Protein AF-A0A4Y2IKQ9-F1 (afdb_monomer_lite)

pLDDT: mean 93.23, std 7.46, range [61.03, 98.44]

Radius of gyration: 21.56 Å; chains: 1; bounding box: 37×37×53 Å

Secondary structure (DSSP, 8-state):
--HHHHHHHHT--HHHHHHHHHHHHHHHHHHHHT--HHHHHHHHHHHHHHHHHHHHHHHHHHHHHHHHHHHHHTT-

InterPro domains:
  IPR048998 STPR domain [PF21107] (1-57)

Structure (mmCIF, N/CA/C/O backbone):
data_AF-A0A4Y2IKQ9-F1
#
_entry.id   AF-A0A4Y2IKQ9-F1
#
loop_
_atom_site.group_PDB
_atom_site.id
_atom_site.type_symbol
_atom_site.label_atom_id
_atom_site.label_alt_id
_atom_site.label_comp_id
_atom_site.label_asym_id
_atom_site.label_entity_id
_atom_site.label_seq_id
_atom_site.pdbx_PDB_ins_code
_atom_site.Cartn_x
_atom_site.Cartn_y
_atom_site.Cartn_z
_atom_site.occupancy
_atom_site.B_iso_or_equiv
_atom_site.auth_seq_id
_atom_site.auth_comp_id
_atom_site.auth_asym_id
_atom_site.auth_atom_id
_atom_site.pdbx_PDB_model_num
ATOM 1 N N . MET A 1 1 ? -1.702 -19.549 14.275 1.00 65.00 1 MET A N 1
ATOM 2 C CA . MET A 1 1 ? -2.479 -18.288 14.429 1.00 65.00 1 MET A CA 1
ATOM 3 C C . MET A 1 1 ? -3.013 -17.715 13.102 1.00 65.00 1 MET A C 1
ATOM 5 O O . MET A 1 1 ? -4.051 -17.064 13.132 1.00 65.00 1 MET A O 1
ATOM 9 N N . GLY A 1 2 ? -2.365 -17.946 11.945 1.00 76.19 2 GLY A N 1
ATOM 10 C CA . GLY A 1 2 ? -2.797 -17.391 10.644 1.00 76.19 2 GLY A CA 1
ATOM 11 C C . GLY A 1 2 ? -3.994 -18.083 9.969 1.00 76.19 2 GLY A C 1
ATOM 12 O O . GLY A 1 2 ? -4.862 -17.402 9.440 1.00 76.19 2 GLY A O 1
ATOM 13 N N . GLN A 1 3 ? -4.105 -19.413 10.046 1.00 82.81 3 GLN A N 1
ATOM 14 C CA . GLN A 1 3 ? -5.157 -20.163 9.332 1.00 82.81 3 GLN A CA 1
ATOM 15 C C . GLN A 1 3 ? -6.577 -19.786 9.792 1.00 82.81 3 GLN A C 1
ATOM 17 O O . GLN A 1 3 ? -7.423 -19.431 8.979 1.00 82.81 3 GLN A O 1
ATOM 22 N N . ARG A 1 4 ? -6.816 -19.718 11.110 1.00 86.56 4 ARG A N 1
ATOM 23 C CA . ARG A 1 4 ? -8.119 -19.312 11.673 1.00 86.56 4 ARG A CA 1
ATOM 24 C C . ARG A 1 4 ? -8.487 -17.850 11.377 1.00 86.56 4 ARG A C 1
ATOM 26 O O . ARG A 1 4 ? -9.656 -17.482 11.444 1.00 86.56 4 ARG A O 1
ATOM 33 N N . SER A 1 5 ? -7.518 -16.966 11.120 1.00 86.75 5 SER A N 1
ATOM 34 C CA . SER A 1 5 ? -7.818 -15.577 10.736 1.00 86.75 5 SER A CA 1
ATOM 35 C C . SER A 1 5 ? -8.080 -15.438 9.237 1.00 86.75 5 SER A C 1
ATOM 37 O O . SER A 1 5 ? -8.911 -14.622 8.856 1.00 86.75 5 SER A O 1
ATOM 39 N N . GLN A 1 6 ? -7.431 -16.251 8.401 1.00 89.94 6 GLN A N 1
ATOM 40 C CA . GLN A 1 6 ? -7.716 -16.330 6.968 1.00 89.94 6 GLN A CA 1
ATOM 41 C C . GLN A 1 6 ? -9.095 -16.930 6.707 1.00 89.94 6 GLN A C 1
ATOM 43 O O . GLN A 1 6 ? -9.855 -16.344 5.948 1.00 89.94 6 GLN A O 1
ATOM 48 N N . GLN A 1 7 ? -9.449 -18.012 7.403 1.00 92.25 7 GLN A N 1
ATOM 49 C CA . GLN A 1 7 ? -10.771 -18.627 7.292 1.00 92.25 7 GLN A CA 1
ATOM 50 C C . GLN A 1 7 ? -11.889 -17.632 7.646 1.00 92.25 7 GLN A C 1
ATOM 52 O O . GLN A 1 7 ? -12.786 -17.405 6.846 1.00 92.25 7 GLN A O 1
ATOM 57 N N . ARG A 1 8 ? -11.750 -16.905 8.764 1.00 91.31 8 ARG A N 1
ATOM 58 C CA . ARG A 1 8 ? -12.697 -15.837 9.136 1.00 91.31 8 ARG A CA 1
ATOM 59 C C . ARG A 1 8 ? -12.795 -14.704 8.112 1.00 91.31 8 ARG A C 1
ATOM 61 O O . ARG A 1 8 ? -13.845 -14.095 8.019 1.00 91.31 8 ARG A O 1
ATOM 68 N N . ARG A 1 9 ? -11.719 -14.395 7.377 1.00 93.19 9 ARG A N 1
ATOM 69 C CA . ARG A 1 9 ? -11.739 -13.384 6.301 1.00 93.19 9 ARG A CA 1
ATOM 70 C C . ARG A 1 9 ? -12.362 -13.910 5.011 1.00 93.19 9 ARG A C 1
ATOM 72 O O . ARG A 1 9 ? -12.871 -13.107 4.243 1.00 93.19 9 ARG A O 1
ATOM 79 N N . ALA A 1 10 ? -12.267 -15.214 4.755 1.00 94.25 10 ALA A N 1
ATOM 80 C CA . ALA A 1 10 ? -12.892 -15.854 3.601 1.00 94.25 10 ALA A CA 1
ATOM 81 C C . ALA A 1 10 ? -14.419 -15.934 3.758 1.00 94.25 10 ALA A C 1
ATOM 83 O O . ALA A 1 10 ? -15.136 -15.872 2.769 1.00 94.25 10 ALA A O 1
ATOM 84 N N . GLU A 1 11 ? -14.898 -16.019 4.999 1.00 96.19 11 GLU A N 1
ATOM 85 C CA . GLU A 1 11 ? -16.321 -16.052 5.359 1.00 96.19 11 GLU A CA 1
ATOM 86 C C . GLU A 1 11 ? -16.952 -14.647 5.505 1.00 96.19 11 GLU A C 1
ATOM 88 O O . GLU A 1 11 ? -18.132 -14.536 5.828 1.00 96.19 11 GLU A O 1
ATOM 93 N N . GLU A 1 12 ? -16.199 -13.559 5.291 1.00 97.06 12 GLU A N 1
ATOM 94 C CA . GLU A 1 12 ? -16.744 -12.197 5.385 1.00 97.06 12 GLU A CA 1
ATOM 95 C C . GLU A 1 12 ? -17.723 -11.900 4.246 1.00 97.06 12 GLU A C 1
A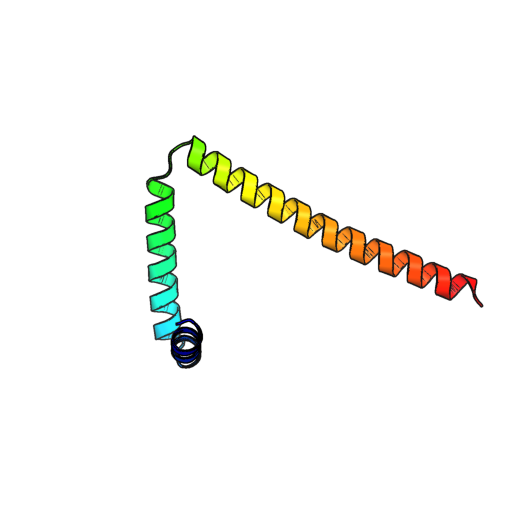TOM 97 O O . GLU A 1 12 ? -17.432 -12.114 3.070 1.00 97.06 12 GLU A O 1
ATOM 102 N N . THR A 1 13 ? -18.852 -11.290 4.599 1.00 97.62 13 THR A N 1
ATOM 103 C CA . THR A 1 13 ? -19.698 -10.594 3.621 1.00 97.62 13 THR A CA 1
ATOM 104 C C . THR A 1 13 ? -18.978 -9.362 3.068 1.00 97.62 13 THR A C 1
ATOM 106 O O . THR A 1 13 ? -18.074 -8.809 3.704 1.00 97.62 13 THR A O 1
ATOM 109 N N . GLU A 1 14 ? -19.405 -8.875 1.903 1.00 97.31 14 GLU A N 1
ATOM 110 C CA . GLU A 1 14 ? -18.796 -7.695 1.278 1.00 97.31 14 GLU A CA 1
ATOM 111 C C . GLU A 1 14 ? -18.885 -6.448 2.181 1.00 97.31 14 GLU A C 1
ATOM 113 O O . GLU A 1 14 ? -17.925 -5.686 2.292 1.00 97.31 14 GLU A O 1
ATOM 118 N N . GLU A 1 15 ? -19.982 -6.275 2.924 1.00 97.62 15 GLU A N 1
ATOM 119 C CA . GLU A 1 15 ? -20.140 -5.182 3.894 1.00 97.62 15 GLU A CA 1
ATOM 120 C C . GLU A 1 15 ? -19.157 -5.291 5.068 1.00 97.62 15 GLU A C 1
ATOM 122 O O . GLU A 1 15 ? -18.511 -4.308 5.447 1.00 97.62 15 GLU A O 1
ATOM 127 N N . GLN A 1 16 ? -18.985 -6.494 5.627 1.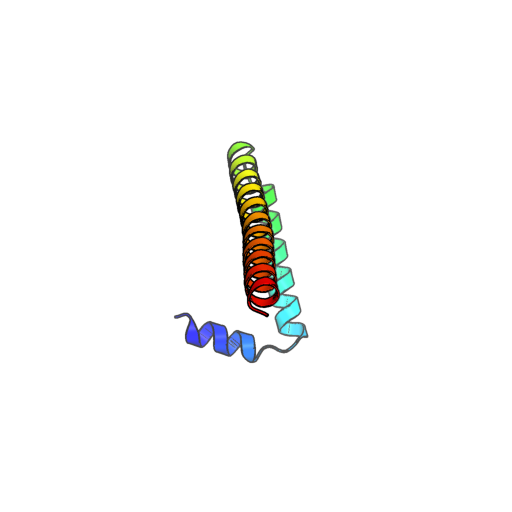00 97.69 16 GLN A N 1
ATOM 128 C CA . GLN A 1 16 ? -18.018 -6.741 6.702 1.00 97.69 16 GLN A CA 1
ATOM 129 C C . GLN A 1 16 ? -16.584 -6.520 6.217 1.00 97.69 16 GLN A C 1
ATOM 131 O O . GLN A 1 16 ? -15.786 -5.871 6.906 1.00 97.69 16 GLN A O 1
ATOM 136 N N . ARG A 1 17 ? -16.269 -7.001 5.010 1.00 97.12 17 ARG A N 1
ATOM 137 C CA . ARG A 1 17 ? -14.971 -6.817 4.360 1.00 97.12 17 ARG A CA 1
ATOM 138 C C . ARG A 1 17 ? -14.677 -5.338 4.136 1.00 97.12 17 ARG A C 1
ATOM 140 O O . ARG A 1 17 ? -13.595 -4.877 4.508 1.00 97.12 17 ARG A O 1
ATOM 147 N N . ASN A 1 18 ? -15.636 -4.583 3.607 1.00 97.81 18 ASN A N 1
ATOM 148 C CA . ASN A 1 18 ? -15.494 -3.147 3.377 1.00 97.81 18 ASN A CA 1
ATOM 149 C C . ASN A 1 18 ? -15.355 -2.371 4.688 1.00 97.81 18 ASN A C 1
ATOM 151 O O . ASN A 1 18 ? -14.437 -1.562 4.817 1.00 97.81 18 ASN A O 1
ATOM 155 N N . SER A 1 19 ? -16.149 -2.687 5.715 1.00 97.81 19 SER A N 1
ATOM 156 C CA . SER A 1 19 ? -15.989 -2.099 7.053 1.00 97.81 19 SER A CA 1
ATOM 157 C C . SER A 1 19 ? -14.589 -2.356 7.628 1.00 97.81 19 SER A C 1
ATOM 159 O O . SER A 1 19 ? -13.926 -1.440 8.131 1.00 97.81 19 SER A O 1
ATOM 161 N N . ARG A 1 20 ? -14.083 -3.592 7.509 1.00 96.94 20 ARG A N 1
ATOM 162 C CA . ARG A 1 20 ? -12.734 -3.954 7.960 1.00 96.94 20 ARG A CA 1
ATOM 163 C C . ARG A 1 20 ? -11.652 -3.210 7.177 1.00 96.94 20 ARG A C 1
ATOM 165 O O . ARG A 1 20 ? -10.711 -2.703 7.791 1.00 96.94 20 ARG A O 1
ATOM 172 N N . LEU A 1 21 ? -11.755 -3.149 5.850 1.00 97.44 21 LEU A N 1
ATOM 173 C CA . LEU A 1 21 ? -10.793 -2.452 4.991 1.00 97.44 21 LEU A CA 1
ATOM 174 C C . LEU A 1 21 ? -10.758 -0.952 5.295 1.00 97.44 21 LEU A C 1
ATOM 176 O O . LEU A 1 21 ? -9.667 -0.411 5.474 1.00 97.44 21 LEU A O 1
ATOM 180 N N . THR A 1 22 ? -11.916 -0.313 5.470 1.00 98.25 22 THR A N 1
ATOM 181 C CA . THR A 1 22 ? -12.020 1.102 5.853 1.00 98.25 22 THR A CA 1
ATOM 182 C C . THR A 1 22 ? -11.316 1.377 7.181 1.00 98.25 22 THR A C 1
ATOM 184 O O . THR A 1 22 ? -10.485 2.281 7.262 1.00 98.25 22 THR A O 1
ATOM 187 N N . LYS A 1 23 ? -11.540 0.543 8.207 1.00 98.12 23 LYS A N 1
ATOM 188 C CA . LYS A 1 23 ? -10.847 0.673 9.504 1.00 98.12 23 LYS A CA 1
ATOM 189 C C . LYS A 1 23 ? -9.328 0.516 9.375 1.00 98.12 23 LYS A C 1
ATOM 191 O O . LYS A 1 23 ? -8.565 1.245 10.009 1.00 98.12 23 LYS A O 1
ATOM 196 N N . MET A 1 24 ? -8.859 -0.423 8.549 1.00 97.19 24 MET A N 1
ATOM 197 C CA . MET A 1 24 ? -7.421 -0.602 8.305 1.00 97.19 24 MET A CA 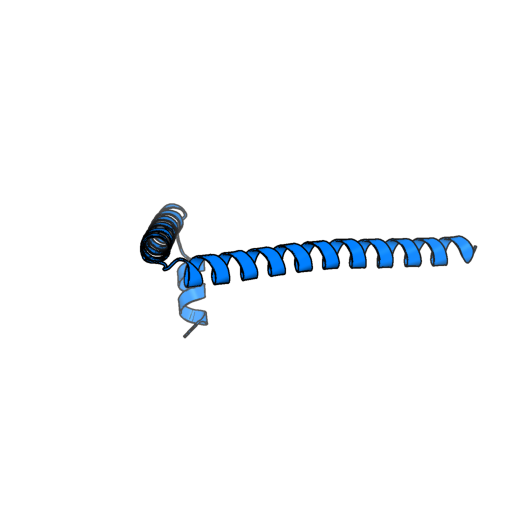1
ATOM 198 C C . MET A 1 24 ? -6.810 0.577 7.541 1.00 97.19 24 MET A C 1
ATOM 200 O O . MET A 1 24 ? -5.696 0.991 7.871 1.00 97.19 24 MET A O 1
ATOM 204 N N . ALA A 1 25 ? -7.532 1.124 6.560 1.00 97.38 25 ALA A N 1
ATOM 205 C CA . ALA A 1 25 ? -7.121 2.305 5.813 1.00 97.38 25 ALA A CA 1
ATOM 206 C C . ALA A 1 25 ? -7.008 3.521 6.739 1.00 97.38 25 ALA A C 1
ATOM 208 O O . ALA A 1 25 ? -5.961 4.168 6.748 1.00 97.38 25 ALA A O 1
ATOM 209 N N . GLN A 1 26 ? -8.013 3.764 7.589 1.00 98.38 26 GLN A N 1
ATOM 210 C CA . GLN A 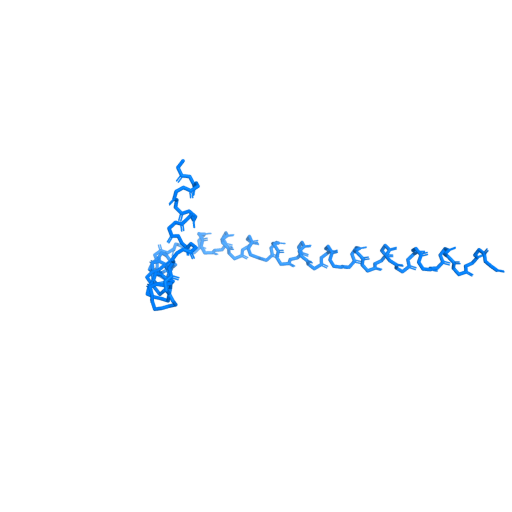1 26 ? -7.991 4.832 8.590 1.00 98.38 26 GLN A CA 1
ATOM 211 C C . GLN A 1 26 ? -6.775 4.705 9.518 1.00 98.38 26 GLN A C 1
ATOM 213 O O . GLN A 1 26 ? -5.977 5.634 9.622 1.00 98.38 26 GLN A O 1
ATOM 218 N N . ARG A 1 27 ? -6.545 3.523 10.104 1.00 98.19 27 ARG A N 1
ATOM 219 C CA . ARG A 1 27 ? -5.364 3.275 10.950 1.00 98.19 27 ARG A CA 1
ATOM 220 C C . ARG A 1 27 ? -4.043 3.453 10.189 1.00 98.19 27 ARG A C 1
ATOM 222 O O . ARG A 1 27 ? -3.005 3.747 10.782 1.00 98.19 27 ARG A O 1
ATOM 229 N N . GLY A 1 28 ? -4.032 3.198 8.883 1.00 97.19 28 GLY A N 1
ATOM 230 C CA . GLY A 1 28 ? -2.893 3.486 8.012 1.00 97.19 28 GLY A CA 1
ATOM 231 C C . GLY A 1 28 ? -2.649 4.988 7.862 1.00 97.19 28 GLY A C 1
ATOM 232 O O . GLY A 1 28 ? -1.507 5.426 7.976 1.00 97.19 28 GLY A O 1
ATOM 233 N N . GLN A 1 29 ? -3.709 5.776 7.666 1.00 97.75 29 GLN A N 1
ATOM 234 C CA . GLN A 1 29 ? -3.617 7.236 7.596 1.00 97.75 29 GLN A CA 1
ATOM 235 C C . GLN A 1 29 ? -3.152 7.842 8.917 1.00 97.75 29 GLN A C 1
ATOM 237 O O . GLN A 1 29 ? -2.220 8.635 8.914 1.00 97.75 29 GLN A O 1
ATOM 242 N N . GLU A 1 30 ? -3.723 7.415 10.042 1.00 98.19 30 GLU A N 1
ATOM 243 C CA . GLU A 1 30 ? -3.328 7.898 11.370 1.00 98.19 30 GLU A CA 1
ATOM 244 C C . GLU A 1 30 ? -1.855 7.612 11.680 1.00 98.19 30 GLU A C 1
ATOM 246 O O . GLU A 1 30 ? -1.183 8.435 12.294 1.00 98.19 30 GLU A O 1
ATOM 251 N N . ARG A 1 31 ? -1.334 6.457 11.241 1.00 97.38 31 ARG A N 1
ATOM 252 C CA . ARG A 1 31 ? 0.097 6.144 11.360 1.00 97.38 31 ARG A CA 1
ATOM 253 C C . ARG A 1 31 ? 0.947 7.061 10.490 1.00 97.38 31 ARG A C 1
ATOM 255 O O . ARG A 1 31 ? 1.920 7.603 10.992 1.00 97.38 31 ARG A O 1
ATOM 262 N N . ARG A 1 32 ? 0.555 7.276 9.230 1.00 97.00 32 ARG A N 1
ATOM 263 C CA . ARG A 1 32 ? 1.269 8.176 8.308 1.00 97.00 32 ARG A CA 1
ATOM 264 C C . ARG A 1 32 ? 1.252 9.633 8.762 1.00 97.00 32 ARG A C 1
ATOM 266 O O . ARG A 1 32 ? 2.240 10.324 8.576 1.00 97.00 32 ARG A O 1
ATOM 273 N N . ALA A 1 33 ? 0.164 10.086 9.380 1.00 97.38 33 ALA A N 1
ATOM 274 C CA . ALA A 1 33 ? 0.057 11.435 9.931 1.00 97.38 33 ALA A CA 1
ATOM 275 C C . ALA A 1 33 ? 1.001 11.676 11.123 1.00 97.38 33 ALA A C 1
ATOM 277 O O . ALA A 1 33 ? 1.279 12.822 11.454 1.00 97.38 33 ALA A O 1
ATOM 278 N N . LYS A 1 34 ? 1.479 10.604 11.768 1.00 97.94 34 LYS A N 1
ATOM 279 C CA . LYS A 1 34 ? 2.407 10.645 12.907 1.00 97.94 34 LYS A CA 1
ATOM 280 C C . LYS A 1 34 ? 3.858 10.325 12.519 1.00 97.94 34 LYS A C 1
ATOM 282 O O . LYS A 1 34 ? 4.690 10.206 13.411 1.00 97.94 34 LYS A O 1
ATOM 287 N N . GLU A 1 35 ? 4.155 10.124 11.232 1.00 98.1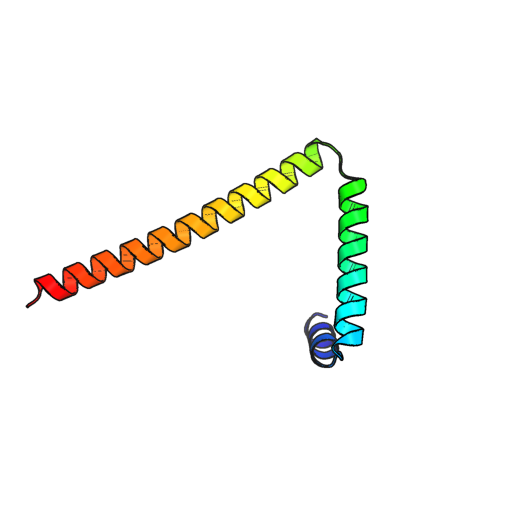2 35 GLU A N 1
ATOM 288 C CA . GLU A 1 35 ? 5.521 9.842 10.771 1.00 98.12 35 GLU A CA 1
ATOM 289 C C . GLU A 1 35 ? 6.414 11.082 10.902 1.00 98.12 35 GLU A C 1
ATOM 291 O O . GLU A 1 35 ? 5.986 12.193 10.593 1.00 98.12 35 GLU A O 1
ATOM 296 N N . THR A 1 36 ? 7.674 10.878 11.296 1.00 98.44 36 THR A N 1
ATOM 297 C CA . THR A 1 36 ? 8.723 11.894 11.108 1.00 98.44 36 THR A CA 1
ATOM 298 C C . THR A 1 36 ? 9.154 11.955 9.643 1.00 98.44 36 THR A C 1
ATOM 300 O O . THR A 1 36 ? 8.884 11.032 8.863 1.00 98.44 36 THR A O 1
ATOM 303 N N . ASP A 1 37 ? 9.874 13.007 9.255 1.00 98.25 37 ASP A N 1
ATOM 304 C CA . ASP A 1 37 ? 10.390 13.136 7.891 1.00 98.25 37 ASP A CA 1
ATOM 305 C C . ASP A 1 37 ? 11.345 11.991 7.515 1.00 98.25 37 ASP A C 1
ATOM 307 O O . ASP A 1 37 ? 11.275 11.473 6.399 1.00 98.25 37 ASP A O 1
ATOM 311 N N . GLU A 1 38 ? 12.170 11.501 8.444 1.00 98.25 38 GLU A N 1
ATOM 312 C CA . GLU A 1 38 ? 13.051 10.349 8.212 1.00 98.25 38 GLU A CA 1
ATOM 313 C C . GLU A 1 38 ? 12.253 9.060 7.998 1.00 98.25 38 GLU A C 1
ATOM 315 O O . GLU A 1 38 ? 12.548 8.285 7.084 1.00 98.25 38 GLU A O 1
ATOM 320 N N . GLN A 1 39 ? 11.214 8.830 8.808 1.00 98.31 39 GLN A N 1
ATOM 321 C CA . GLN A 1 39 ? 10.340 7.663 8.661 1.00 98.31 39 GLN A CA 1
ATOM 322 C C . GLN A 1 39 ? 9.590 7.705 7.328 1.00 98.31 39 GLN A C 1
ATOM 324 O O . GLN A 1 39 ? 9.525 6.700 6.612 1.00 98.31 39 GLN A O 1
ATOM 329 N N . ARG A 1 40 ? 9.080 8.884 6.959 1.00 98.00 40 ARG A N 1
ATOM 330 C CA . ARG A 1 40 ? 8.412 9.121 5.680 1.00 98.00 40 ARG A CA 1
ATOM 331 C C . ARG A 1 40 ? 9.364 8.881 4.510 1.00 98.00 40 ARG A C 1
ATOM 333 O O . ARG A 1 40 ? 8.998 8.168 3.575 1.00 98.00 40 ARG A O 1
ATOM 340 N N . ASN A 1 41 ? 10.581 9.417 4.568 1.00 98.38 41 ASN A N 1
ATOM 341 C CA . ASN A 1 41 ? 11.594 9.245 3.526 1.00 98.38 41 ASN A CA 1
ATOM 342 C C . ASN A 1 41 ? 12.028 7.783 3.386 1.00 98.38 41 ASN A C 1
ATOM 344 O O . ASN A 1 41 ? 12.110 7.277 2.267 1.00 98.38 41 ASN A O 1
ATOM 348 N N . SER A 1 42 ? 12.217 7.072 4.499 1.00 98.12 42 SER A N 1
ATOM 349 C CA . SER A 1 42 ? 12.515 5.636 4.495 1.00 98.12 42 SER A CA 1
ATOM 350 C C . SER A 1 42 ? 11.393 4.831 3.826 1.00 98.12 42 SER A C 1
ATOM 352 O O . SER A 1 42 ? 11.642 4.056 2.897 1.00 98.12 42 SER A O 1
ATOM 354 N N . ARG A 1 43 ? 10.131 5.092 4.199 1.00 97.56 43 ARG A N 1
ATOM 355 C CA . ARG A 1 43 ? 8.960 4.447 3.584 1.00 97.56 43 ARG A CA 1
ATOM 356 C C . ARG A 1 43 ? 8.869 4.724 2.081 1.00 97.56 43 ARG A C 1
ATOM 358 O O . ARG A 1 43 ? 8.623 3.799 1.308 1.00 97.56 43 ARG A O 1
ATOM 365 N N . LEU A 1 44 ? 9.047 5.976 1.656 1.00 98.12 44 LEU A N 1
ATOM 366 C CA . LEU A 1 44 ? 8.994 6.353 0.239 1.00 98.12 44 LEU A CA 1
ATOM 367 C C . LEU A 1 44 ? 10.149 5.740 -0.564 1.00 98.12 44 LEU A C 1
ATOM 369 O O . LEU A 1 44 ? 9.929 5.270 -1.681 1.00 98.12 44 LEU A O 1
ATOM 373 N N . SER A 1 45 ? 11.350 5.678 0.013 1.00 98.00 45 SER A N 1
ATOM 374 C CA . SER A 1 45 ? 12.504 5.016 -0.601 1.00 98.00 45 SER A CA 1
ATOM 375 C C . SER A 1 45 ? 12.238 3.525 -0.826 1.00 98.00 45 SER A C 1
ATOM 377 O O . SER A 1 45 ? 12.427 3.028 -1.937 1.00 98.00 45 SER A O 1
ATOM 379 N N . ALA A 1 46 ? 11.690 2.826 0.175 1.00 98.19 46 ALA A N 1
ATOM 380 C CA . ALA A 1 46 ? 11.312 1.419 0.048 1.00 98.19 46 ALA A CA 1
ATOM 381 C C . ALA A 1 46 ? 10.244 1.192 -1.041 1.00 98.19 46 ALA A C 1
ATOM 383 O O . ALA A 1 46 ? 10.372 0.273 -1.850 1.00 98.19 46 ALA A O 1
ATOM 384 N N . MET A 1 47 ? 9.224 2.057 -1.121 1.00 97.62 47 MET A N 1
ATOM 385 C CA . MET A 1 47 ? 8.210 1.994 -2.185 1.00 97.62 47 MET A CA 1
ATOM 386 C C . MET A 1 47 ? 8.824 2.172 -3.578 1.00 97.62 47 MET A C 1
ATOM 388 O O . MET A 1 47 ? 8.469 1.444 -4.506 1.00 97.62 47 MET A O 1
ATOM 392 N N . LEU A 1 48 ? 9.752 3.121 -3.723 1.00 98.00 48 LEU A N 1
ATOM 393 C CA . LEU A 1 48 ? 10.466 3.357 -4.974 1.00 98.00 48 LEU A CA 1
ATOM 394 C C . LEU A 1 48 ? 11.335 2.162 -5.375 1.00 98.00 48 LEU A C 1
ATOM 396 O O . LEU A 1 48 ? 11.336 1.796 -6.548 1.00 98.00 48 LEU A O 1
ATOM 400 N N . GLN A 1 49 ? 12.049 1.542 -4.429 1.00 97.81 49 GLN A N 1
ATOM 401 C CA . GLN A 1 49 ? 12.838 0.340 -4.717 1.00 97.81 49 GLN A CA 1
ATOM 402 C C . GLN A 1 49 ? 11.950 -0.817 -5.172 1.00 9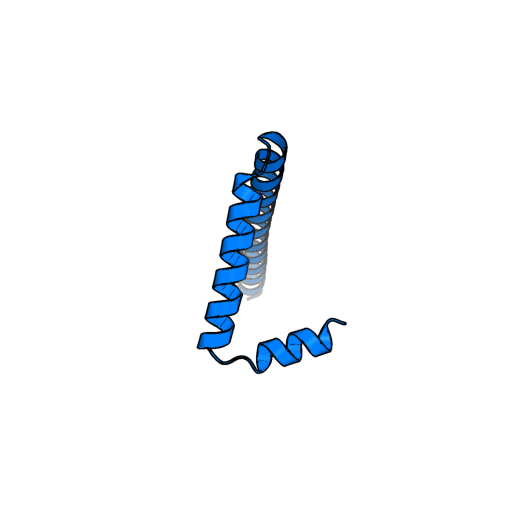7.81 49 GLN A C 1
ATOM 404 O O . GLN A 1 49 ? 12.208 -1.400 -6.219 1.00 97.81 49 GLN A O 1
ATOM 409 N N . HIS A 1 50 ? 10.849 -1.074 -4.465 1.00 97.31 50 HIS A N 1
ATOM 410 C CA . HIS A 1 50 ? 9.910 -2.123 -4.853 1.00 97.31 50 HIS A CA 1
ATOM 411 C C . HIS A 1 50 ? 9.298 -1.867 -6.244 1.00 97.31 50 HIS A C 1
ATOM 413 O O . HIS A 1 50 ? 9.147 -2.786 -7.046 1.00 97.31 50 HIS A O 1
ATOM 419 N N . ALA A 1 51 ? 8.965 -0.615 -6.577 1.00 96.88 51 ALA A N 1
ATOM 420 C CA . ALA A 1 51 ? 8.473 -0.267 -7.912 1.00 96.88 51 ALA A CA 1
ATOM 421 C C . ALA A 1 51 ? 9.539 -0.477 -9.004 1.00 96.88 51 ALA A C 1
ATOM 423 O O . ALA A 1 51 ? 9.214 -0.957 -10.092 1.00 96.88 51 ALA A O 1
ATOM 424 N N . ARG A 1 52 ? 10.806 -0.150 -8.713 1.00 96.69 52 ARG A N 1
ATOM 425 C CA . ARG A 1 52 ? 11.937 -0.410 -9.616 1.00 96.69 52 ARG A CA 1
ATOM 426 C C . ARG A 1 52 ? 12.126 -1.902 -9.860 1.00 96.69 52 ARG A C 1
ATOM 428 O O . ARG A 1 52 ? 12.166 -2.309 -11.014 1.00 96.69 52 ARG A O 1
ATOM 435 N N . GLU A 1 53 ? 12.166 -2.703 -8.803 1.00 96.44 53 GLU A N 1
ATOM 436 C CA . GLU A 1 53 ? 12.318 -4.159 -8.885 1.00 96.44 53 GLU A CA 1
ATOM 437 C C . GLU A 1 53 ? 11.188 -4.798 -9.703 1.00 96.44 53 GLU A C 1
ATOM 439 O O . GLU A 1 53 ? 11.433 -5.556 -10.637 1.00 96.44 53 GLU A O 1
ATOM 444 N N . ARG A 1 54 ? 9.935 -4.397 -9.454 1.00 95.75 54 ARG A N 1
ATOM 445 C CA . ARG A 1 54 ? 8.785 -4.857 -10.247 1.00 95.75 54 ARG A CA 1
ATOM 446 C C . ARG A 1 54 ? 8.924 -4.535 -11.732 1.00 95.75 54 ARG A C 1
ATOM 448 O O . ARG A 1 54 ? 8.514 -5.349 -12.554 1.00 95.75 54 ARG A O 1
ATOM 455 N N . ARG A 1 55 ? 9.467 -3.365 -12.077 1.00 95.00 55 ARG A N 1
ATOM 456 C CA . ARG A 1 55 ? 9.705 -2.975 -13.472 1.00 95.00 55 ARG A CA 1
ATOM 457 C C . ARG A 1 55 ? 10.824 -3.801 -14.102 1.00 95.00 55 ARG A C 1
ATOM 459 O O . ARG A 1 55 ? 10.665 -4.229 -15.240 1.00 95.00 55 ARG A O 1
ATOM 466 N N . LEU A 1 56 ? 11.916 -4.032 -13.375 1.00 94.88 56 LEU A N 1
ATOM 467 C CA . LEU A 1 56 ? 13.027 -4.863 -13.841 1.00 94.88 56 LEU A CA 1
ATOM 468 C C . LEU A 1 56 ? 12.562 -6.292 -14.125 1.00 94.88 56 LEU A C 1
ATOM 470 O O . LEU A 1 56 ? 12.782 -6.771 -15.229 1.00 94.88 56 LEU A O 1
ATOM 474 N N . ASN A 1 57 ? 11.789 -6.901 -13.222 1.00 93.81 57 ASN A N 1
ATOM 475 C CA . ASN A 1 57 ? 11.271 -8.261 -13.408 1.00 93.81 57 ASN A CA 1
ATOM 476 C C . ASN A 1 57 ? 10.402 -8.404 -14.673 1.00 93.81 57 ASN A C 1
ATOM 478 O O . ASN A 1 57 ? 10.417 -9.445 -15.326 1.00 93.81 57 ASN A O 1
ATOM 482 N N . VAL A 1 58 ? 9.643 -7.364 -15.042 1.00 93.81 58 VAL A N 1
ATOM 483 C CA . VAL A 1 58 ? 8.860 -7.360 -16.291 1.00 93.81 58 VAL A CA 1
ATOM 484 C C . VAL A 1 58 ? 9.778 -7.304 -17.510 1.00 93.81 58 VAL A C 1
ATOM 486 O O . VAL A 1 58 ? 9.573 -8.062 -18.453 1.00 93.81 58 VAL A O 1
ATOM 489 N N . ILE A 1 59 ? 10.790 -6.435 -17.485 1.00 94.19 59 ILE A N 1
ATOM 490 C CA . ILE A 1 59 ? 11.747 -6.278 -18.588 1.00 94.19 59 ILE A CA 1
ATOM 491 C C . ILE A 1 59 ? 12.571 -7.555 -18.769 1.00 94.19 59 ILE A C 1
ATOM 493 O O . ILE A 1 59 ? 12.721 -8.035 -19.886 1.00 94.19 59 ILE A O 1
ATOM 497 N N . GLU A 1 60 ? 13.073 -8.136 -17.682 1.00 91.31 60 GLU A N 1
ATOM 498 C CA . GLU A 1 60 ? 13.829 -9.389 -17.716 1.00 91.31 60 GLU A CA 1
ATOM 499 C C . GLU A 1 60 ? 12.987 -10.537 -18.277 1.00 91.31 60 GLU A C 1
ATOM 501 O O . GLU A 1 60 ? 13.450 -11.263 -19.157 1.00 91.31 60 GLU A O 1
ATOM 506 N N . GLY A 1 61 ? 11.725 -10.654 -17.850 1.00 91.69 61 GLY A N 1
ATOM 507 C CA . GLY A 1 61 ? 10.795 -11.635 -18.410 1.00 91.69 61 GLY A CA 1
ATOM 508 C C . GLY A 1 61 ? 10.538 -11.428 -19.907 1.00 91.69 61 GLY A C 1
ATOM 509 O O . GLY A 1 61 ? 10.529 -12.393 -20.671 1.00 91.69 61 GLY A O 1
ATOM 510 N N . GLN A 1 62 ? 10.382 -10.175 -20.346 1.00 90.44 62 GLN A N 1
ATOM 511 C CA . GLN A 1 62 ? 10.220 -9.834 -21.764 1.00 90.44 62 GLN A CA 1
ATOM 512 C C . GLN A 1 62 ? 11.464 -10.190 -22.582 1.00 90.44 62 GLN A C 1
ATOM 514 O O . GLN A 1 62 ? 11.343 -10.835 -23.622 1.00 90.44 62 GLN A O 1
ATOM 519 N N . ASN A 1 63 ? 12.651 -9.829 -22.097 1.00 90.38 63 ASN A N 1
ATOM 520 C CA . ASN A 1 63 ? 13.916 -10.131 -22.760 1.00 90.38 63 ASN A CA 1
ATOM 521 C C . ASN A 1 63 ? 14.140 -11.642 -22.870 1.00 90.38 63 ASN A C 1
ATOM 523 O O . ASN A 1 63 ? 14.533 -12.131 -23.926 1.00 90.38 63 ASN A O 1
ATOM 527 N N . HIS A 1 64 ? 13.844 -12.395 -21.805 1.00 88.62 64 HIS A N 1
ATOM 528 C CA . HIS A 1 64 ? 13.938 -13.852 -21.822 1.00 88.62 64 HIS A CA 1
ATOM 529 C C . HIS A 1 64 ? 13.046 -14.461 -22.910 1.00 88.62 64 HIS A C 1
ATOM 531 O O . HIS A 1 64 ? 13.511 -15.269 -23.714 1.00 88.62 64 HIS A O 1
ATOM 537 N N . HIS A 1 65 ? 11.786 -14.023 -22.987 1.00 90.06 65 HIS A N 1
ATOM 538 C CA . HIS A 1 65 ? 10.853 -14.494 -24.006 1.00 90.06 65 HIS A CA 1
ATOM 539 C C . HIS A 1 65 ? 11.286 -14.115 -25.433 1.00 90.06 65 HIS A C 1
ATOM 541 O O . HIS A 1 65 ? 11.185 -14.938 -26.343 1.00 90.06 65 HIS A O 1
ATOM 547 N N . GLN A 1 66 ? 11.801 -12.900 -25.641 1.00 86.38 66 GLN A N 1
ATOM 548 C CA . GLN A 1 66 ? 12.300 -12.455 -26.947 1.00 86.38 66 GLN A CA 1
ATOM 549 C C . GLN A 1 66 ? 13.483 -13.299 -27.423 1.00 86.38 66 GLN A C 1
ATOM 551 O O . GLN A 1 66 ? 13.478 -13.764 -28.560 1.00 86.38 66 GLN A O 1
ATOM 556 N N . ILE A 1 67 ? 14.461 -13.546 -26.546 1.00 89.19 67 ILE A N 1
ATOM 557 C CA . ILE A 1 67 ? 15.622 -14.386 -26.864 1.00 89.19 67 ILE A CA 1
ATOM 558 C C . ILE A 1 67 ? 15.172 -15.816 -27.169 1.00 89.19 67 ILE A C 1
ATOM 560 O O . ILE A 1 67 ? 15.599 -16.390 -28.164 1.00 89.19 67 ILE A O 1
ATOM 564 N N . GLN A 1 68 ? 14.271 -16.383 -26.362 1.00 88.31 68 GLN A N 1
ATOM 565 C CA . GLN A 1 68 ? 13.713 -17.710 -26.621 1.00 88.31 68 GLN A CA 1
ATOM 566 C C . GLN A 1 68 ? 13.025 -17.783 -27.993 1.00 88.31 68 GLN A C 1
ATOM 568 O O . GLN A 1 68 ? 13.231 -18.745 -28.729 1.00 88.31 68 GLN A O 1
ATOM 573 N N . THR A 1 69 ? 12.235 -16.766 -28.340 1.00 88.31 69 THR A N 1
ATOM 574 C CA . THR A 1 69 ? 11.535 -16.687 -29.630 1.00 88.31 69 THR A CA 1
ATOM 575 C C . THR A 1 69 ? 12.528 -16.595 -30.786 1.00 88.31 69 THR A C 1
ATOM 577 O O . THR A 1 69 ? 12.383 -17.303 -31.775 1.00 88.31 69 THR A O 1
ATOM 580 N N . PHE A 1 70 ? 13.574 -15.780 -30.645 1.00 92.00 70 PHE A N 1
ATOM 581 C CA . PHE A 1 70 ? 14.638 -15.663 -31.639 1.00 92.00 70 PHE A CA 1
ATOM 582 C C . PHE A 1 70 ? 15.358 -16.999 -31.861 1.00 92.00 70 PHE A C 1
ATOM 584 O O . PHE A 1 70 ? 15.442 -17.473 -32.988 1.00 92.00 70 PHE A O 1
ATOM 591 N N . MET A 1 71 ? 15.765 -17.666 -30.777 1.00 90.88 71 MET A N 1
ATOM 592 C CA . MET A 1 71 ? 16.416 -18.978 -30.844 1.00 90.88 71 MET A CA 1
ATOM 593 C C . MET A 1 71 ? 15.524 -20.047 -31.491 1.00 90.88 71 MET A C 1
ATOM 595 O O . MET A 1 71 ? 16.028 -20.930 -32.173 1.00 90.88 71 MET A O 1
ATOM 599 N N . GLN A 1 72 ? 14.204 -19.987 -31.287 1.00 85.31 72 GLN A N 1
ATOM 600 C CA . GLN A 1 72 ? 13.259 -20.909 -31.927 1.00 85.31 72 GLN A CA 1
ATOM 601 C C . GLN A 1 72 ? 13.081 -20.634 -33.423 1.00 85.31 72 GLN A C 1
ATOM 603 O O . GLN A 1 72 ? 12.851 -21.577 -34.171 1.00 85.31 72 GLN A O 1
ATOM 608 N N . LEU A 1 73 ? 13.175 -19.373 -33.854 1.00 87.50 73 LEU A N 1
ATOM 609 C CA . LEU A 1 73 ? 13.028 -18.984 -35.258 1.00 87.50 73 LEU A CA 1
ATOM 610 C C . LEU A 1 73 ? 14.301 -19.220 -36.083 1.00 87.50 73 LEU A C 1
ATOM 612 O O . LEU A 1 73 ? 14.181 -19.497 -37.268 1.00 87.50 73 LEU A O 1
ATOM 616 N N . GLU A 1 74 ? 15.494 -19.144 -35.486 1.00 80.31 74 GLU A N 1
ATOM 617 C CA . GLU A 1 74 ? 16.768 -19.425 -36.179 1.00 80.31 74 GLU A CA 1
ATOM 618 C C . GLU A 1 74 ? 17.101 -20.925 -36.313 1.00 80.31 74 GLU A C 1
ATOM 620 O O . GLU A 1 74 ? 18.077 -21.289 -36.967 1.00 80.31 74 GLU A O 1
ATOM 625 N N . LEU A 1 75 ? 16.316 -21.808 -35.686 1.00 68.94 75 LEU A N 1
ATOM 626 C CA . LEU A 1 75 ? 16.492 -23.267 -35.730 1.00 68.94 75 LEU A CA 1
ATOM 627 C C . LEU A 1 75 ? 15.635 -23.972 -36.808 1.00 68.94 75 LEU A C 1
ATOM 629 O O . LEU A 1 75 ? 15.596 -25.204 -36.829 1.00 68.94 75 LEU A O 1
ATOM 633 N N . PHE A 1 76 ? 14.984 -23.216 -37.700 1.00 61.03 76 PHE A N 1
ATOM 634 C CA . PHE A 1 76 ? 14.297 -23.694 -38.911 1.00 61.03 76 PHE A CA 1
ATOM 635 C C . PHE A 1 76 ? 14.907 -23.050 -40.159 1.00 61.03 76 PHE A C 1
ATOM 637 O O . PHE A 1 76 ? 14.907 -23.729 -41.211 1.00 61.03 76 PHE A O 1
#

Sequence (76 aa):
MGQRSQQRRAEETEEQRNSRLTKMAQRGQERRAKETDEQRNSRLSAMLQHARERRLNVIEGQNHHQIQTFMQLELF

Foldseek 3Di:
DPPVVVVVQVPDDPVRNVVVVVVVVVVVVVVVVPDDPVRVVVVVVVVVVVVVVVVVVVVVVVVVVVVVVVVVVVVD

Organism: Araneus ventricosus (NCBI:txid182803)